Protein AF-A0A1M6LKD7-F1 (afdb_monomer)

Radius of gyration: 21.29 Å; Cα contacts (8 Å, |Δi|>4): 148; chains: 1; bounding box: 43×21×67 Å

Organism: NCBI:txid1123349

pLDDT: mean 83.28, std 12.89, range [41.5, 95.56]

Nearest PDB structures (foldseek):
  7mqa-assembly1_LO  TM=7.620E-01  e=3.079E-02  Homo sapiens
  7mq9-assembly1_LO  TM=7.634E-01  e=3.263E-02  Homo sapiens
  9b9t-assembly1_B  TM=7.307E-01  e=1.830E-02  Homo sapiens
  6lqt-assembly1_B1  TM=5.866E-01  e=9.684E-03  Saccharomyces cerevisiae S288C
  6e29-assembly1_A  TM=5.917E-01  e=3.263E-02  Thermothelomyces thermophilus

Solvent-accessible surface area (backbone atoms only — not comparable to full-atom values): 5426 Å² total; per-residue (Å²): 119,71,72,65,55,56,55,52,54,52,53,52,52,52,49,53,51,50,55,53,49,57,67,71,61,65,77,81,51,72,44,81,43,60,39,61,66,66,4,28,29,42,31,26,35,60,87,78,72,40,79,76,50,74,45,76,56,56,71,31,23,20,90,59,71,50,66,45,97,84,57,44,37,44,37,30,33,26,62,86,78,76,43,81,31,70,46,78,68,74,74,86,129

Mean predicted aligned error: 9.15 Å

InterPro domains:
  IPR011045 Nitrous oxide reductase, N-terminal [SSF50974] (28-85)
  IPR015943 WD40/YVTN repeat-like-containing domain superfamily [G3DSA:2.130.10.10] (28-89)

Foldseek 3Di:
DVVVVVVVVVVVVVVVVVVVVVVVPPDFDWDWFFPFQQQKIFIARPVVRDTPDIDRFDRGFDRDKDADPVRQKIWTAPPPPRDITMDGGPDDD

Structure (mmCIF, N/CA/C/O backbone):
data_AF-A0A1M6LKD7-F1
#
_entry.id   AF-A0A1M6LKD7-F1
#
loop_
_atom_site.group_PDB
_atom_site.id
_atom_site.type_symbol
_atom_site.label_atom_id
_atom_site.label_alt_id
_atom_site.label_comp_id
_atom_site.label_asym_id
_atom_site.label_entity_id
_atom_site.label_seq_id
_atom_site.pdbx_PDB_ins_code
_atom_site.Cartn_x
_atom_site.Cartn_y
_atom_site.Cartn_z
_atom_site.occupancy
_atom_site.B_iso_or_equiv
_atom_site.auth_seq_id
_atom_site.auth_comp_id
_atom_site.auth_asym_id
_atom_site.auth_atom_id
_atom_site.pdbx_PDB_model_num
ATOM 1 N N . MET A 1 1 ? -29.228 -8.101 46.538 1.00 59.78 1 MET A N 1
ATOM 2 C CA . MET A 1 1 ? -27.814 -7.841 46.164 1.00 59.78 1 MET A CA 1
ATOM 3 C C . MET A 1 1 ? -27.423 -8.299 44.750 1.00 59.78 1 MET A C 1
ATOM 5 O O . MET A 1 1 ? -26.722 -7.552 44.086 1.00 59.78 1 MET A O 1
ATOM 9 N N . LYS A 1 2 ? -27.897 -9.450 44.235 1.00 56.00 2 LYS A N 1
ATOM 10 C CA . LYS A 1 2 ? -27.461 -10.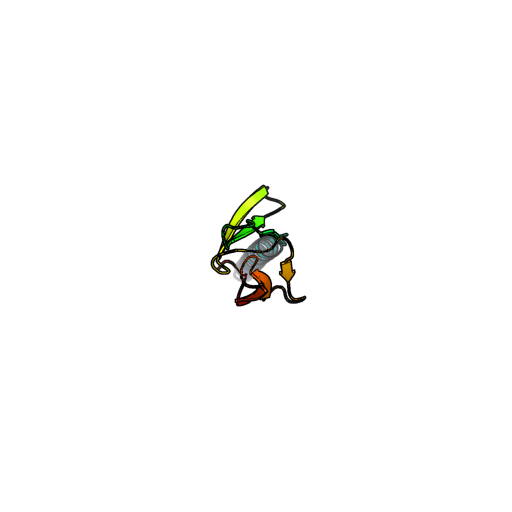020 42.934 1.00 56.00 2 LYS A CA 1
ATOM 11 C C . LYS A 1 2 ? -27.765 -9.175 41.672 1.00 56.00 2 LYS A C 1
ATOM 13 O O . LYS A 1 2 ? -26.960 -9.162 40.751 1.00 56.00 2 LYS A O 1
ATOM 18 N N . ARG A 1 3 ? -28.871 -8.412 41.635 1.00 57.72 3 ARG A N 1
ATOM 19 C CA . ARG A 1 3 ? -29.247 -7.561 40.477 1.00 57.72 3 ARG A CA 1
ATOM 20 C C . ARG A 1 3 ? -28.306 -6.367 40.232 1.00 57.72 3 ARG A C 1
ATOM 22 O O . ARG A 1 3 ? -28.130 -5.974 39.087 1.00 57.72 3 ARG A O 1
ATOM 29 N N . LYS A 1 4 ? -27.678 -5.819 41.284 1.00 57.59 4 LYS A N 1
ATOM 30 C CA . LYS A 1 4 ? -26.726 -4.696 41.156 1.00 57.59 4 LYS A CA 1
ATOM 31 C C . LYS A 1 4 ? -25.402 -5.124 40.503 1.00 57.59 4 LYS A C 1
ATOM 33 O O . LYS A 1 4 ? -24.797 -4.334 39.794 1.00 57.59 4 LYS A O 1
ATOM 38 N N . ILE A 1 5 ? -24.994 -6.380 40.702 1.00 66.62 5 ILE A N 1
ATOM 39 C CA . ILE A 1 5 ? -23.756 -6.945 40.141 1.00 66.62 5 ILE A CA 1
ATOM 40 C C . ILE A 1 5 ? -23.932 -7.252 38.646 1.00 66.62 5 ILE A C 1
ATOM 42 O O . ILE A 1 5 ? -23.057 -6.909 37.859 1.00 66.62 5 ILE A O 1
ATOM 46 N N . LEU A 1 6 ? -25.093 -7.789 38.234 1.00 70.38 6 LEU A N 1
ATOM 47 C CA . LEU A 1 6 ? -25.400 -7.997 36.809 1.00 70.38 6 LEU A CA 1
ATOM 48 C C . LEU A 1 6 ? -25.365 -6.687 36.003 1.00 70.38 6 LEU A C 1
ATOM 50 O O . LEU A 1 6 ? -24.825 -6.667 34.902 1.00 70.38 6 LEU A O 1
ATOM 54 N N . GLY A 1 7 ? -25.915 -5.596 36.548 1.00 74.50 7 GLY A N 1
ATOM 55 C CA . GLY A 1 7 ? -25.917 -4.296 35.869 1.00 74.50 7 GLY A CA 1
ATOM 56 C C . GLY A 1 7 ? -24.510 -3.735 35.640 1.00 74.50 7 GLY A C 1
ATOM 57 O O . GLY A 1 7 ? -24.232 -3.204 34.568 1.00 74.50 7 GLY A O 1
ATOM 58 N N . LEU A 1 8 ? -23.604 -3.908 36.609 1.00 79.31 8 LEU A N 1
ATOM 59 C CA . LEU A 1 8 ? -22.224 -3.433 36.496 1.00 79.31 8 LEU A CA 1
ATOM 60 C C . LEU A 1 8 ? -21.450 -4.204 35.417 1.00 79.31 8 LEU A C 1
ATOM 62 O O . LEU A 1 8 ? -20.802 -3.582 34.582 1.00 79.31 8 LEU A O 1
ATOM 66 N N . SER A 1 9 ? -21.588 -5.535 35.366 1.00 84.00 9 SER A N 1
ATOM 67 C CA . SER A 1 9 ? -20.933 -6.366 34.346 1.00 84.00 9 SER A CA 1
ATOM 68 C C . SER A 1 9 ? -21.378 -6.024 32.920 1.00 84.00 9 SER A C 1
ATOM 70 O O . SER A 1 9 ? -20.548 -5.995 32.015 1.00 84.00 9 SER A O 1
ATOM 72 N N . VAL A 1 10 ? -22.663 -5.714 32.709 1.00 91.56 10 VAL A N 1
ATOM 73 C CA . VAL A 1 10 ? -23.183 -5.308 31.390 1.00 91.56 10 VAL A CA 1
ATOM 74 C C . VAL A 1 10 ? -22.574 -3.979 30.938 1.00 91.56 10 VAL A C 1
ATOM 76 O O . VAL A 1 10 ? -22.148 -3.865 29.790 1.00 91.56 10 VAL A O 1
ATOM 79 N N . ILE A 1 11 ? -22.467 -2.996 31.838 1.00 91.88 11 ILE A N 1
ATOM 80 C CA . ILE A 1 11 ? -21.842 -1.699 31.533 1.00 91.88 11 ILE A CA 1
ATOM 81 C C . ILE A 1 11 ? -20.367 -1.885 31.167 1.00 91.88 11 ILE A C 1
ATOM 83 O O . ILE A 1 11 ? -19.895 -1.289 30.201 1.00 91.88 11 ILE A O 1
ATOM 87 N N . THR A 1 12 ? -19.642 -2.748 31.883 1.00 92.38 12 THR A N 1
ATOM 88 C CA . THR A 1 12 ? -18.233 -3.031 31.578 1.00 92.38 12 THR A CA 1
ATOM 89 C C . THR A 1 12 ? -18.064 -3.694 30.208 1.00 92.38 12 THR A C 1
ATOM 91 O O . THR A 1 12 ? -17.190 -3.294 29.443 1.00 92.38 12 THR A O 1
ATOM 94 N N . ILE A 1 13 ? -18.917 -4.663 29.856 1.00 94.94 13 ILE A N 1
ATOM 95 C CA . ILE A 1 13 ? -18.882 -5.329 28.542 1.00 94.94 13 ILE A CA 1
ATOM 96 C C . ILE A 1 13 ? -19.204 -4.341 27.415 1.00 94.94 13 ILE A C 1
ATOM 98 O O . ILE A 1 13 ? -18.521 -4.335 26.388 1.00 94.94 13 ILE A O 1
ATOM 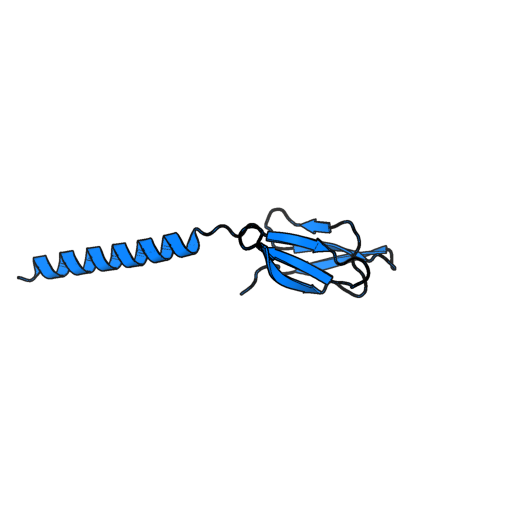102 N N . LEU A 1 14 ? -20.209 -3.482 27.608 1.00 94.50 14 LEU A N 1
ATOM 103 C CA . LEU A 1 14 ? -20.546 -2.430 26.648 1.00 94.50 14 LEU A CA 1
ATOM 104 C C . LEU A 1 14 ? -19.378 -1.459 26.465 1.00 94.50 14 LEU A C 1
ATOM 106 O O . LEU A 1 14 ? -19.029 -1.138 25.334 1.00 94.50 14 LEU A O 1
ATOM 110 N N . PHE A 1 15 ? -18.720 -1.057 27.553 1.00 94.06 15 PHE A N 1
ATOM 111 C CA . PHE A 1 15 ? -17.564 -0.167 27.495 1.00 94.06 15 PHE A CA 1
ATOM 112 C C . PHE A 1 15 ? -16.390 -0.787 26.721 1.00 94.06 15 PHE A C 1
ATOM 114 O O . PHE A 1 15 ? -15.850 -0.153 25.817 1.00 94.06 15 PHE A O 1
ATOM 121 N N . ILE A 1 16 ? -16.040 -2.047 27.004 1.00 93.69 16 ILE A N 1
ATOM 122 C CA . ILE A 1 16 ? -14.995 -2.779 26.266 1.00 93.69 16 ILE A CA 1
ATOM 123 C C . ILE A 1 16 ? -15.356 -2.890 24.780 1.00 93.69 16 ILE A C 1
ATOM 125 O O . ILE A 1 16 ? -14.509 -2.649 23.921 1.00 93.69 16 ILE A O 1
ATOM 129 N N . SER A 1 17 ? -16.617 -3.203 24.474 1.00 92.06 17 SER A N 1
ATOM 130 C CA . SER A 1 17 ? -17.097 -3.322 23.093 1.00 92.06 17 SER A CA 1
ATOM 131 C C . SER A 1 17 ? -16.998 -1.992 22.344 1.00 92.06 17 SER A C 1
ATOM 133 O O . SER A 1 17 ? -16.545 -1.964 21.204 1.00 92.06 17 SER A O 1
ATOM 135 N N . VAL A 1 18 ? -17.348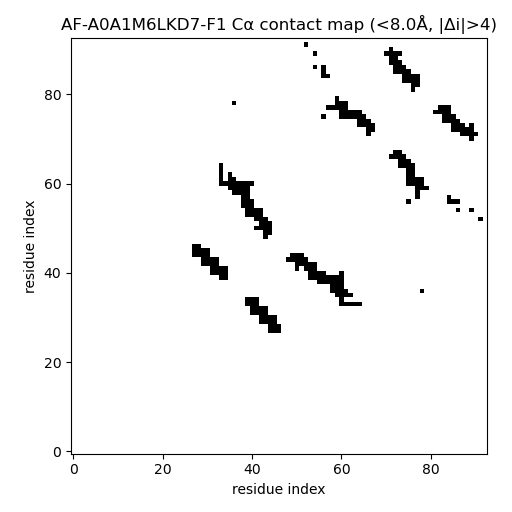 -0.874 22.990 1.00 91.31 18 VAL A N 1
ATOM 136 C CA . VAL A 1 18 ? -17.222 0.471 22.408 1.00 91.31 18 VAL A CA 1
ATOM 137 C C . VAL A 1 18 ? -15.757 0.828 22.159 1.00 91.31 18 VAL A C 1
ATOM 139 O O . VAL A 1 18 ? -15.428 1.279 21.066 1.00 91.31 18 VAL A O 1
ATOM 142 N N . VAL A 1 19 ? -14.855 0.574 23.112 1.00 88.31 19 VAL A N 1
ATOM 143 C CA . VAL A 1 19 ? -13.412 0.821 22.926 1.00 88.31 19 VAL A CA 1
ATOM 144 C C . VAL A 1 19 ? -12.847 -0.022 21.777 1.00 88.31 19 VAL A C 1
ATOM 146 O O . VAL A 1 19 ? -12.060 0.480 20.972 1.00 88.31 19 VAL A O 1
ATOM 149 N N . PHE A 1 20 ? -13.263 -1.285 21.667 1.00 86.81 20 PHE A N 1
ATOM 150 C CA . PHE A 1 20 ? -12.877 -2.165 20.564 1.00 86.81 20 PHE A CA 1
ATOM 151 C C . PHE A 1 20 ? -13.375 -1.644 19.209 1.00 86.81 20 PHE A C 1
ATOM 153 O O . PHE A 1 20 ? -12.600 -1.569 18.255 1.00 86.81 20 PHE A O 1
ATOM 160 N N . LEU A 1 21 ? -14.640 -1.218 19.130 1.00 84.44 21 LEU A N 1
ATOM 161 C CA . LEU A 1 21 ? -15.212 -0.628 17.919 1.00 84.44 21 LEU A CA 1
ATOM 162 C C . LEU A 1 21 ? -14.476 0.651 17.514 1.00 84.44 21 LEU A C 1
ATOM 164 O O . LEU A 1 21 ? -14.097 0.782 16.356 1.00 84.44 21 LEU A O 1
ATOM 168 N N . VAL A 1 22 ? -14.211 1.560 18.456 1.00 77.12 22 VAL A N 1
ATOM 169 C CA . VAL A 1 22 ? -13.496 2.817 18.184 1.00 77.12 22 VAL A CA 1
ATOM 170 C C . VAL A 1 22 ? -12.079 2.552 17.669 1.00 77.12 22 VAL A C 1
ATOM 172 O O . VAL A 1 22 ? -11.663 3.188 16.704 1.00 77.12 22 VAL A O 1
ATOM 175 N N . LYS A 1 23 ? -11.356 1.574 18.235 1.00 70.06 23 LYS A N 1
ATOM 176 C CA . LYS A 1 23 ? -10.038 1.163 17.717 1.00 70.06 23 LYS A CA 1
ATOM 177 C C . LYS A 1 23 ? -10.106 0.645 16.278 1.00 70.06 23 LYS A C 1
ATOM 179 O O . LYS A 1 23 ? -9.247 0.995 15.475 1.00 70.06 23 LYS A O 1
ATOM 184 N N . ASN A 1 24 ? -11.130 -0.140 15.945 1.00 68.62 24 ASN A N 1
ATOM 185 C CA . ASN A 1 24 ? -11.318 -0.690 14.598 1.00 68.62 24 ASN A CA 1
ATOM 186 C C . ASN A 1 24 ? -11.915 0.304 13.591 1.00 68.62 24 ASN A C 1
ATOM 188 O O . ASN A 1 24 ? -11.930 0.024 12.395 1.00 68.62 24 ASN A O 1
ATOM 192 N N . TYR A 1 25 ? -12.395 1.463 14.044 1.00 66.00 25 TYR A N 1
ATOM 193 C CA . TYR A 1 25 ? -12.965 2.497 13.178 1.00 66.00 25 TYR A CA 1
ATOM 194 C C . TYR A 1 25 ? -11.922 3.439 12.561 1.00 66.00 25 TYR A C 1
ATOM 196 O O . TYR A 1 25 ? -12.283 4.299 11.753 1.00 66.00 25 TYR A O 1
ATOM 204 N N . ASN A 1 26 ? -10.637 3.279 12.891 1.00 64.94 26 ASN A N 1
ATOM 205 C CA . ASN A 1 26 ? -9.566 4.025 12.239 1.00 64.94 26 ASN A CA 1
ATOM 206 C C . ASN A 1 26 ? -9.415 3.563 10.788 1.00 64.94 26 ASN A C 1
ATOM 208 O O . ASN A 1 26 ? -8.734 2.586 10.485 1.00 64.94 26 ASN A O 1
ATOM 212 N N . ARG A 1 27 ? -10.054 4.292 9.870 1.00 68.75 27 ARG A N 1
ATOM 213 C CA . ARG A 1 27 ? -9.796 4.152 8.439 1.00 68.75 27 ARG A CA 1
ATOM 214 C C . ARG A 1 27 ? -8.353 4.551 8.155 1.00 68.75 27 ARG A C 1
ATOM 216 O O . ARG A 1 27 ? -8.015 5.730 8.219 1.00 68.75 27 ARG A O 1
ATOM 223 N N . GLN A 1 28 ? -7.527 3.576 7.801 1.00 78.00 28 GLN A N 1
ATOM 224 C CA . GLN A 1 28 ? -6.220 3.839 7.218 1.00 78.00 28 GLN A CA 1
ATOM 225 C C . GLN A 1 28 ? -6.400 4.351 5.790 1.00 78.00 28 GLN A C 1
ATOM 227 O O . GLN A 1 28 ? -6.950 3.662 4.932 1.00 78.00 28 GLN A O 1
ATOM 232 N N . ILE A 1 29 ? -5.953 5.581 5.547 1.00 88.81 29 ILE A N 1
ATOM 233 C CA . ILE A 1 29 ? -5.821 6.127 4.199 1.00 88.81 29 ILE A CA 1
ATOM 234 C C . ILE A 1 29 ? -4.379 5.866 3.790 1.00 88.81 29 ILE A C 1
ATOM 236 O O . ILE A 1 29 ? -3.464 6.524 4.283 1.00 88.81 29 ILE A O 1
ATOM 240 N N . LEU A 1 30 ? -4.188 4.869 2.931 1.00 90.88 30 LEU A N 1
ATOM 241 C CA . LEU A 1 30 ? -2.873 4.481 2.443 1.00 90.88 30 LEU A CA 1
ATOM 242 C C . LEU A 1 30 ? -2.609 5.123 1.082 1.00 90.88 30 LEU A C 1
ATOM 244 O O . LEU A 1 30 ? -3.446 5.048 0.181 1.00 90.88 30 LEU A O 1
ATOM 248 N N . ALA A 1 31 ? -1.435 5.729 0.933 1.00 92.50 31 ALA A N 1
ATOM 249 C CA . ALA A 1 31 ? -0.895 6.137 -0.355 1.00 92.50 31 ALA A CA 1
ATOM 250 C C . ALA A 1 31 ? 0.170 5.132 -0.805 1.00 92.50 31 ALA A C 1
ATOM 252 O O . ALA A 1 31 ? 1.009 4.708 -0.011 1.00 92.50 31 ALA A O 1
ATOM 253 N N . TYR A 1 32 ? 0.139 4.779 -2.088 1.00 93.31 32 TYR A N 1
ATOM 254 C CA . TYR A 1 32 ? 1.110 3.893 -2.723 1.00 93.31 32 TYR A CA 1
ATOM 255 C C . TYR A 1 32 ? 1.986 4.724 -3.653 1.00 93.31 32 TYR A C 1
ATOM 257 O O . TYR A 1 32 ? 1.470 5.358 -4.572 1.00 93.31 32 TYR A O 1
ATOM 265 N N . ILE A 1 33 ? 3.293 4.745 -3.406 1.00 95.00 33 ILE A N 1
ATOM 266 C CA . ILE A 1 33 ? 4.244 5.546 -4.177 1.00 95.00 33 ILE A CA 1
ATOM 267 C C . ILE A 1 33 ? 5.244 4.596 -4.834 1.00 95.00 33 ILE A C 1
ATOM 269 O O . ILE A 1 33 ? 5.972 3.912 -4.115 1.00 95.00 33 ILE A O 1
ATOM 273 N N . PRO A 1 34 ? 5.286 4.508 -6.174 1.00 93.88 34 PRO A N 1
ATOM 274 C CA . PRO A 1 34 ? 6.302 3.714 -6.847 1.00 93.88 34 PRO A CA 1
ATOM 275 C C . PRO A 1 34 ? 7.677 4.360 -6.666 1.00 93.88 34 PRO A C 1
ATOM 277 O O . PRO A 1 34 ? 7.889 5.512 -7.048 1.00 93.88 34 PRO A O 1
ATOM 280 N N . ASN A 1 35 ? 8.623 3.592 -6.130 1.00 93.50 35 ASN A N 1
ATOM 281 C CA . ASN A 1 35 ? 10.034 3.958 -6.111 1.00 93.50 35 ASN A CA 1
ATOM 282 C C . ASN A 1 35 ? 10.614 3.546 -7.465 1.00 93.50 35 ASN A C 1
ATOM 284 O O . ASN A 1 35 ? 11.023 2.404 -7.690 1.00 93.50 35 ASN A O 1
ATOM 288 N N . VAL A 1 36 ? 10.507 4.464 -8.421 1.00 86.50 36 VAL A N 1
ATOM 289 C CA . VAL A 1 36 ? 10.850 4.224 -9.825 1.00 86.50 36 VAL A CA 1
ATOM 290 C C . VAL A 1 36 ? 12.318 3.814 -9.934 1.00 86.50 36 VAL A C 1
ATOM 292 O O . VAL A 1 36 ? 13.169 4.453 -9.326 1.00 86.50 36 VAL A O 1
ATOM 295 N N . LYS A 1 37 ? 12.600 2.777 -10.735 1.00 85.25 37 LYS A N 1
ATOM 296 C CA . LYS A 1 37 ? 13.905 2.080 -10.874 1.00 85.25 37 LYS A CA 1
ATOM 297 C C . LYS A 1 37 ? 14.330 1.168 -9.717 1.00 85.25 37 LYS A C 1
ATOM 299 O O . LYS A 1 37 ? 15.175 0.318 -9.953 1.00 85.25 37 LYS A O 1
ATOM 304 N N . ASP A 1 38 ? 13.716 1.267 -8.539 1.00 89.00 38 ASP A N 1
ATOM 305 C CA . ASP A 1 38 ? 14.125 0.469 -7.367 1.00 89.00 38 ASP A CA 1
ATOM 306 C C . ASP A 1 38 ? 13.316 -0.828 -7.199 1.00 89.00 38 ASP A C 1
ATOM 308 O O . ASP A 1 38 ? 13.550 -1.598 -6.269 1.00 89.00 38 ASP A O 1
ATOM 312 N N . GLY A 1 39 ? 12.305 -1.055 -8.046 1.00 89.75 39 GLY A N 1
ATOM 313 C CA . GLY A 1 39 ? 11.506 -2.286 -8.011 1.00 89.75 39 GLY A CA 1
ATOM 314 C C . GLY A 1 39 ? 10.603 -2.409 -6.781 1.00 89.75 39 GLY A C 1
ATOM 315 O O . GLY A 1 39 ? 10.115 -3.496 -6.456 1.00 89.75 39 GLY A O 1
ATOM 316 N N . THR A 1 40 ? 10.354 -1.294 -6.088 1.00 93.25 40 THR A N 1
ATOM 317 C CA . THR A 1 40 ? 9.543 -1.254 -4.868 1.00 93.25 40 THR A CA 1
ATOM 318 C C . THR A 1 40 ? 8.447 -0.191 -4.921 1.00 93.25 40 THR A C 1
ATOM 320 O O . THR A 1 40 ? 8.467 0.730 -5.738 1.00 93.25 40 THR A O 1
ATOM 323 N N . ILE A 1 41 ? 7.453 -0.334 -4.045 1.00 94.62 41 ILE A N 1
ATOM 324 C CA . ILE A 1 41 ? 6.381 0.637 -3.820 1.00 94.62 41 ILE A CA 1
AT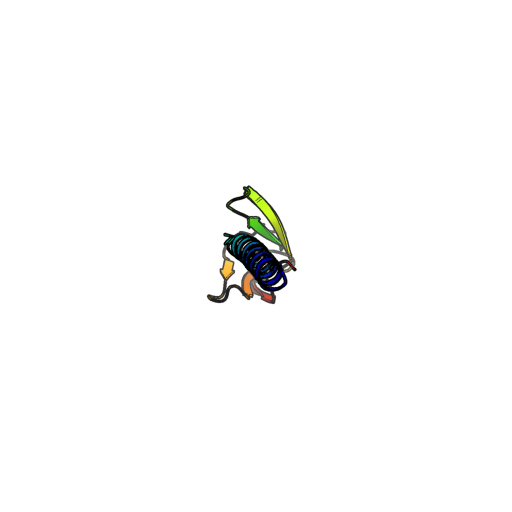OM 325 C C . ILE A 1 41 ? 6.307 0.911 -2.319 1.00 94.62 41 ILE A C 1
ATOM 327 O O . ILE A 1 41 ? 6.054 -0.009 -1.539 1.00 94.62 41 ILE A O 1
ATOM 331 N N . SER A 1 42 ? 6.495 2.163 -1.913 1.00 95.00 42 SER A N 1
ATOM 332 C CA . SER A 1 42 ? 6.302 2.584 -0.525 1.00 95.00 42 SER A CA 1
ATOM 333 C C . SER A 1 42 ? 4.815 2.706 -0.203 1.00 95.00 42 SER A C 1
ATOM 335 O O . SER A 1 42 ? 4.040 3.256 -0.991 1.00 95.00 42 SER A O 1
ATOM 337 N N . VAL A 1 43 ? 4.424 2.219 0.974 1.00 94.25 43 VAL A N 1
ATOM 338 C CA . VAL A 1 43 ? 3.072 2.356 1.519 1.00 94.25 43 VAL A CA 1
ATOM 339 C C . VAL A 1 43 ? 3.116 3.367 2.656 1.00 94.25 43 VAL A C 1
ATOM 341 O O . VAL A 1 43 ? 3.770 3.142 3.674 1.00 94.25 43 VAL A O 1
ATOM 344 N N . ILE A 1 44 ? 2.432 4.492 2.477 1.00 94.62 44 ILE A N 1
ATOM 345 C CA . ILE A 1 44 ? 2.417 5.606 3.429 1.00 94.62 44 ILE A CA 1
ATOM 346 C C . ILE A 1 44 ? 1.051 5.680 4.099 1.00 94.62 44 ILE A C 1
ATOM 348 O O . ILE A 1 44 ? 0.034 5.774 3.412 1.00 94.62 44 ILE A O 1
ATOM 352 N N . ASP A 1 45 ? 1.024 5.700 5.430 1.00 92.50 45 ASP A N 1
ATOM 353 C CA . ASP A 1 45 ? -0.160 6.111 6.183 1.00 92.50 45 ASP A CA 1
ATOM 354 C C . ASP A 1 45 ? -0.253 7.637 6.119 1.00 92.50 45 ASP A C 1
ATOM 356 O O . ASP A 1 45 ? 0.556 8.361 6.704 1.00 92.50 45 ASP A O 1
ATOM 360 N N . VAL A 1 46 ? -1.227 8.137 5.359 1.00 93.88 46 VAL A N 1
ATOM 361 C CA . VAL A 1 46 ? -1.354 9.566 5.044 1.00 93.88 46 VAL A CA 1
ATOM 362 C C . VAL A 1 46 ? -1.656 10.396 6.292 1.00 93.88 46 VAL A C 1
ATOM 364 O O . VAL A 1 46 ? -1.219 11.544 6.387 1.00 93.88 46 VAL A O 1
ATOM 367 N N . LEU A 1 47 ? -2.380 9.830 7.261 1.00 90.94 47 LEU A N 1
ATOM 368 C CA . LEU A 1 47 ? -2.750 10.544 8.482 1.00 90.94 47 LEU A CA 1
ATOM 369 C C . LEU A 1 47 ? -1.549 10.692 9.411 1.00 90.94 47 LEU A C 1
ATOM 371 O O . LEU A 1 47 ? -1.338 11.759 9.987 1.00 90.94 47 LEU A O 1
ATOM 375 N N . LYS A 1 48 ? -0.745 9.634 9.522 1.00 90.25 48 LYS A N 1
ATOM 376 C CA . LYS A 1 48 ? 0.470 9.632 10.340 1.00 90.25 48 LYS A CA 1
ATOM 377 C C . LYS A 1 48 ? 1.677 10.252 9.642 1.00 90.25 48 LYS A C 1
ATOM 379 O O . LYS A 1 48 ? 2.628 10.634 10.314 1.00 90.25 48 LYS A O 1
ATOM 384 N N . LYS A 1 49 ? 1.619 10.387 8.312 1.00 93.38 49 LYS A N 1
ATOM 385 C CA . LYS A 1 49 ? 2.713 10.859 7.449 1.00 93.38 49 LYS A CA 1
ATOM 386 C C . LYS A 1 49 ? 3.969 9.999 7.589 1.00 93.38 49 LYS A C 1
ATOM 388 O O . LYS A 1 49 ? 5.086 10.508 7.550 1.00 93.38 49 LYS A O 1
ATOM 393 N N . GLU A 1 50 ? 3.775 8.697 7.750 1.00 94.50 50 GLU A N 1
ATOM 394 C CA . GLU A 1 50 ? 4.856 7.736 7.945 1.00 94.50 50 GLU A CA 1
ATOM 395 C C . GLU A 1 50 ? 4.744 6.591 6.941 1.00 94.50 50 GLU A C 1
ATOM 397 O O . GLU A 1 50 ? 3.645 6.201 6.537 1.00 94.50 50 GLU A O 1
ATOM 402 N N . GLN A 1 51 ? 5.890 6.044 6.540 1.00 95.56 51 GLN A N 1
ATOM 403 C CA . GLN A 1 51 ? 5.914 4.804 5.783 1.00 95.56 51 GLN A CA 1
ATOM 404 C C . GLN A 1 51 ? 5.613 3.638 6.718 1.00 95.56 51 GLN A C 1
ATOM 406 O O . GLN A 1 51 ? 6.316 3.434 7.704 1.00 95.56 51 GLN A O 1
ATOM 411 N N . VAL A 1 52 ? 4.578 2.876 6.385 1.00 94.06 52 VAL A N 1
ATOM 412 C CA . VAL A 1 52 ? 4.108 1.737 7.179 1.00 94.06 52 VAL A CA 1
ATOM 413 C C . VAL A 1 52 ? 4.464 0.393 6.552 1.00 94.06 52 VAL A C 1
ATOM 415 O O . VAL A 1 52 ? 4.449 -0.609 7.258 1.00 94.06 52 VAL A O 1
ATOM 418 N N . ASP A 1 53 ? 4.797 0.362 5.256 1.00 93.06 53 ASP A N 1
ATOM 419 C CA . ASP A 1 53 ? 5.225 -0.854 4.555 1.00 93.06 53 ASP A CA 1
ATOM 420 C C . ASP A 1 53 ? 6.011 -0.536 3.261 1.00 93.06 53 ASP A C 1
ATOM 422 O O . ASP A 1 53 ? 5.989 0.596 2.762 1.00 93.06 53 ASP A O 1
ATOM 426 N N . ILE A 1 54 ? 6.698 -1.541 2.708 1.00 93.69 54 ILE A N 1
ATOM 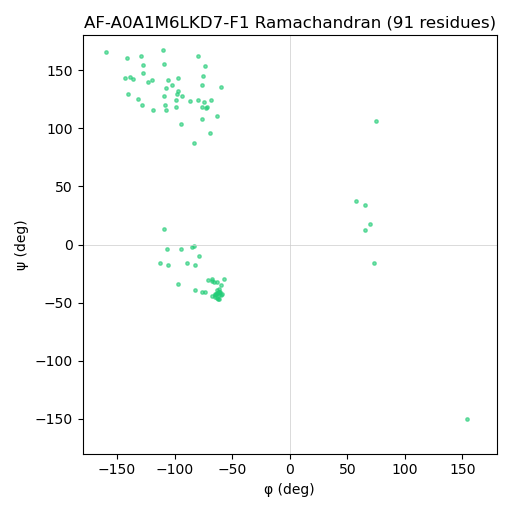427 C CA . ILE A 1 54 ? 7.333 -1.526 1.382 1.00 93.69 54 ILE A CA 1
ATOM 428 C C . ILE A 1 54 ? 6.958 -2.804 0.636 1.00 93.69 54 ILE A C 1
ATOM 430 O O . ILE A 1 54 ? 7.249 -3.919 1.067 1.00 93.69 54 ILE A O 1
ATOM 434 N N . ILE A 1 55 ? 6.409 -2.647 -0.564 1.00 91.50 55 ILE A N 1
ATOM 435 C CA . ILE A 1 55 ? 6.065 -3.763 -1.438 1.00 91.50 55 ILE A CA 1
ATOM 436 C C . ILE A 1 55 ? 7.166 -3.942 -2.477 1.00 91.50 55 ILE A C 1
ATOM 438 O O . ILE A 1 55 ? 7.371 -3.072 -3.320 1.00 91.50 55 ILE A O 1
ATOM 442 N N . ASN A 1 56 ? 7.823 -5.099 -2.478 1.00 91.06 56 ASN A N 1
ATOM 443 C CA . ASN A 1 56 ? 8.694 -5.495 -3.580 1.00 91.06 56 ASN A CA 1
ATOM 444 C C . ASN A 1 56 ? 7.851 -6.052 -4.743 1.00 91.06 56 ASN A C 1
ATOM 446 O O . ASN A 1 56 ? 7.041 -6.970 -4.554 1.00 91.06 56 ASN A O 1
ATOM 450 N N . VAL A 1 57 ? 8.020 -5.470 -5.931 1.00 88.31 57 VAL A N 1
ATOM 451 C CA . VAL A 1 57 ? 7.291 -5.838 -7.152 1.00 88.31 57 VAL A CA 1
ATOM 452 C C . VAL A 1 57 ? 8.182 -6.474 -8.219 1.00 88.31 57 VAL A C 1
ATOM 454 O O . VAL A 1 57 ? 7.639 -7.123 -9.109 1.00 88.31 57 VAL A O 1
ATOM 457 N N . GLY A 1 58 ? 9.507 -6.349 -8.121 1.00 86.56 58 GLY A N 1
ATOM 458 C CA . GLY A 1 58 ? 10.462 -6.864 -9.100 1.00 86.56 58 GLY A CA 1
ATOM 459 C C . GLY A 1 58 ? 11.766 -6.069 -9.089 1.00 86.56 58 GLY A C 1
A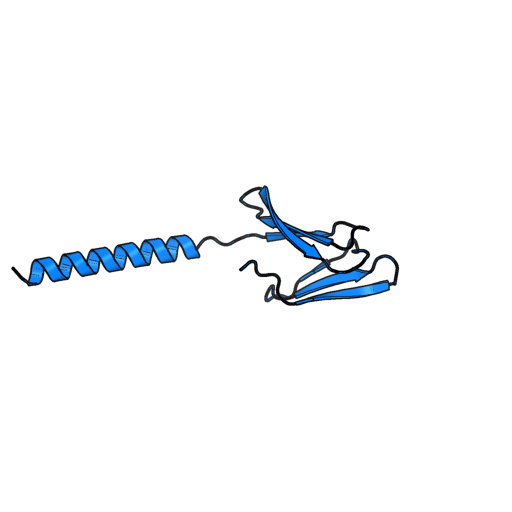TOM 460 O O . GLY A 1 58 ? 12.153 -5.536 -8.055 1.00 86.56 58 GLY A O 1
ATOM 461 N N . GLU A 1 59 ? 12.429 -5.992 -10.242 1.00 85.62 59 GLU A N 1
ATOM 462 C CA . GLU A 1 59 ? 13.697 -5.263 -10.401 1.00 85.62 59 GLU A CA 1
ATOM 463 C C . GLU A 1 59 ? 13.484 -3.761 -10.609 1.00 85.62 59 GLU A C 1
ATOM 465 O O . GLU A 1 59 ? 14.193 -2.957 -10.014 1.00 85.62 59 GLU A O 1
ATOM 470 N N . SER A 1 60 ? 12.463 -3.365 -11.376 1.00 87.44 60 SER A N 1
ATOM 471 C CA . SER A 1 60 ? 12.099 -1.960 -11.549 1.00 87.44 60 SER A CA 1
ATOM 472 C C . SER A 1 60 ? 10.589 -1.749 -11.535 1.00 87.44 60 SER A C 1
ATOM 474 O O . SER A 1 60 ? 9.799 -2.577 -11.990 1.00 87.44 60 SER A O 1
ATOM 476 N N . ALA A 1 61 ? 10.180 -0.621 -10.956 1.00 87.44 61 ALA A N 1
ATOM 477 C CA . ALA A 1 61 ? 8.797 -0.170 -10.942 1.00 87.44 61 ALA A CA 1
ATOM 478 C C . ALA A 1 61 ? 8.625 0.992 -11.927 1.00 87.44 61 ALA A C 1
ATOM 480 O O . ALA A 1 61 ? 9.490 1.867 -12.031 1.00 87.44 61 ALA A O 1
ATOM 481 N N . SER A 1 62 ? 7.490 1.015 -12.621 1.00 89.94 62 SER A N 1
ATOM 482 C CA . SER A 1 62 ? 7.073 2.125 -13.475 1.00 89.94 62 SER A CA 1
ATOM 483 C C . SER A 1 62 ? 6.471 3.275 -12.661 1.00 89.94 62 SER A C 1
ATOM 485 O O . SER A 1 62 ? 6.012 3.095 -11.533 1.00 89.94 62 SER A O 1
ATOM 487 N N . HIS A 1 63 ? 6.406 4.459 -13.276 1.00 89.69 63 HIS A N 1
ATOM 488 C CA . HIS A 1 63 ? 5.663 5.610 -12.758 1.00 89.69 63 HIS A CA 1
ATOM 489 C C . HIS A 1 63 ? 4.167 5.313 -12.582 1.00 89.69 63 HIS A C 1
ATOM 491 O O . HIS A 1 63 ? 3.529 5.842 -11.674 1.00 89.69 63 HIS A O 1
ATOM 497 N N . GLY A 1 64 ? 3.598 4.501 -13.477 1.00 89.06 64 GLY A N 1
ATOM 498 C CA . GLY A 1 64 ? 2.180 4.164 -13.464 1.00 89.06 64 GLY A CA 1
ATOM 499 C C . GLY A 1 64 ? 1.892 2.975 -12.556 1.00 89.06 64 GLY A C 1
ATOM 500 O O . GLY A 1 64 ? 2.419 1.886 -12.779 1.00 89.06 64 GLY A O 1
ATOM 501 N N . ILE A 1 65 ? 0.999 3.169 -11.585 1.00 92.25 65 ILE A N 1
ATOM 502 C CA . ILE A 1 65 ? 0.456 2.097 -10.746 1.00 92.25 65 ILE A CA 1
ATOM 503 C C . ILE A 1 65 ? -1.073 2.122 -10.746 1.00 92.25 65 ILE A C 1
ATOM 505 O O . ILE A 1 65 ? -1.690 3.168 -10.937 1.00 92.25 65 ILE A O 1
ATOM 509 N N . ALA A 1 66 ? -1.690 0.970 -10.497 1.00 91.38 66 ALA A N 1
ATOM 510 C CA . ALA A 1 66 ? -3.132 0.854 -10.315 1.00 91.38 66 ALA A CA 1
ATOM 511 C C . ALA A 1 66 ? -3.468 -0.191 -9.250 1.00 91.38 66 ALA A C 1
ATOM 513 O O . ALA A 1 66 ? -2.824 -1.238 -9.158 1.00 91.38 66 ALA A O 1
ATOM 514 N N . THR A 1 67 ? -4.509 0.068 -8.465 1.00 89.81 67 THR A N 1
ATOM 515 C CA . THR A 1 67 ? -5.040 -0.871 -7.472 1.00 89.81 67 THR A CA 1
ATOM 516 C C . THR A 1 67 ? -6.390 -1.422 -7.916 1.00 89.81 67 THR A C 1
ATOM 518 O O . THR A 1 67 ? -7.112 -0.814 -8.707 1.00 89.81 67 THR A O 1
ATOM 521 N N . THR A 1 68 ? -6.749 -2.609 -7.429 1.00 89.69 68 THR A N 1
ATOM 522 C CA . THR A 1 68 ? -8.123 -3.105 -7.573 1.00 89.69 68 THR A CA 1
ATOM 523 C C . THR A 1 68 ? -9.070 -2.365 -6.637 1.00 89.69 68 THR A C 1
ATOM 525 O O . THR A 1 68 ? -8.665 -1.918 -5.569 1.00 89.69 68 THR A O 1
ATOM 528 N N . ILE A 1 69 ? -10.354 -2.295 -7.005 1.00 86.06 69 ILE A N 1
ATOM 529 C CA . ILE A 1 69 ? -11.395 -1.634 -6.197 1.00 86.06 69 ILE A CA 1
ATOM 530 C C . ILE A 1 69 ? -11.500 -2.210 -4.774 1.00 86.06 69 ILE A C 1
ATOM 532 O O . ILE A 1 69 ? -11.835 -1.500 -3.834 1.00 86.06 69 ILE A O 1
ATOM 536 N N . ASP A 1 70 ? -11.182 -3.498 -4.614 1.00 85.06 70 ASP A N 1
ATOM 537 C CA . ASP A 1 70 ? -11.168 -4.196 -3.327 1.00 85.06 70 ASP A CA 1
ATOM 538 C C . ASP A 1 70 ? -9.863 -3.998 -2.532 1.00 85.06 70 ASP A C 1
ATOM 540 O O . ASP A 1 70 ? -9.721 -4.560 -1.448 1.00 85.06 70 ASP A O 1
ATOM 544 N N . GLY A 1 71 ? -8.891 -3.257 -3.077 1.00 81.19 71 GLY A N 1
ATOM 545 C CA . GLY A 1 71 ? -7.596 -2.984 -2.453 1.00 81.19 71 GLY A CA 1
ATOM 546 C C . GLY A 1 71 ? -6.702 -4.213 -2.261 1.00 81.19 71 GLY A C 1
ATOM 547 O O . GLY A 1 71 ? -5.722 -4.141 -1.533 1.00 81.19 71 GLY A O 1
ATOM 548 N N . LYS A 1 72 ? -7.011 -5.370 -2.867 1.00 83.44 72 LYS A N 1
ATOM 549 C CA . LYS A 1 72 ? -6.254 -6.618 -2.624 1.00 83.44 72 LYS A CA 1
ATOM 550 C C . LYS A 1 72 ? -5.065 -6.823 -3.554 1.00 83.44 72 LYS A C 1
ATOM 552 O O . LYS A 1 72 ? -4.238 -7.708 -3.303 1.00 83.44 72 LYS A O 1
ATOM 557 N N . LYS A 1 73 ? -5.006 -6.082 -4.660 1.00 86.75 73 LYS A N 1
ATOM 558 C CA . LYS A 1 73 ? -3.950 -6.194 -5.668 1.00 86.75 73 LYS A CA 1
ATOM 559 C C . LYS A 1 73 ? -3.483 -4.812 -6.099 1.00 86.75 73 LYS A C 1
ATOM 561 O O . LYS A 1 73 ? -4.298 -3.911 -6.289 1.00 86.75 73 LYS A O 1
ATOM 566 N N . ILE A 1 74 ? -2.179 -4.709 -6.318 1.00 90.06 74 ILE A N 1
ATOM 567 C CA . ILE A 1 74 ? -1.533 -3.578 -6.977 1.00 90.06 74 ILE A CA 1
ATOM 568 C C . ILE A 1 74 ? -0.822 -4.081 -8.228 1.00 90.06 74 ILE A C 1
ATOM 570 O O . ILE A 1 74 ? -0.261 -5.184 -8.237 1.00 90.06 74 ILE A O 1
ATOM 574 N N . TYR A 1 75 ? -0.891 -3.274 -9.277 1.00 90.38 75 TYR A N 1
ATOM 575 C CA . TYR A 1 75 ? -0.256 -3.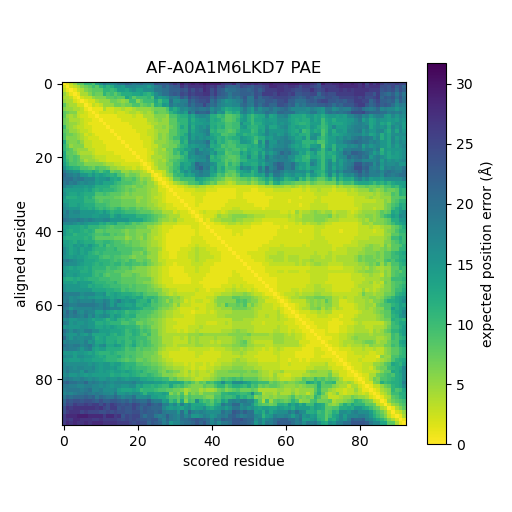501 -10.561 1.00 90.38 75 TYR A CA 1
ATOM 576 C C . TYR A 1 75 ? 0.653 -2.325 -10.880 1.00 90.38 75 TYR A C 1
ATOM 578 O O . TYR A 1 75 ? 0.283 -1.173 -10.655 1.00 90.38 75 TYR A O 1
ATOM 586 N N . THR A 1 76 ? 1.820 -2.628 -11.431 1.00 92.12 76 THR A N 1
ATOM 587 C CA . THR A 1 76 ? 2.734 -1.642 -12.008 1.00 92.12 76 THR A CA 1
ATOM 588 C C . THR A 1 76 ? 3.372 -2.222 -13.260 1.00 92.12 76 THR A C 1
ATOM 590 O O . THR A 1 76 ? 3.360 -3.440 -13.463 1.00 92.12 76 THR A O 1
ATOM 593 N N . GLY A 1 77 ? 3.900 -1.356 -14.115 1.00 89.69 77 GLY A N 1
ATOM 594 C CA . GLY A 1 77 ? 4.785 -1.786 -15.188 1.00 89.69 77 GLY A CA 1
ATOM 595 C C . GLY A 1 77 ? 6.174 -2.122 -14.648 1.00 89.69 77 GLY A C 1
ATOM 596 O O . GLY A 1 77 ? 6.666 -1.457 -13.740 1.00 89.69 77 GLY A O 1
ATOM 597 N N . ASP A 1 78 ? 6.807 -3.123 -15.238 1.00 87.81 78 ASP A N 1
ATOM 598 C CA . ASP A 1 78 ? 8.260 -3.252 -15.269 1.00 87.81 78 ASP A CA 1
ATOM 599 C C . ASP A 1 78 ? 8.779 -2.196 -16.253 1.00 87.81 78 ASP A C 1
ATOM 601 O O . ASP A 1 78 ? 8.397 -2.204 -17.431 1.00 87.81 78 ASP A O 1
ATOM 605 N N . LEU A 1 79 ? 9.569 -1.249 -15.744 1.00 85.31 79 LEU A N 1
ATOM 606 C CA . LEU A 1 79 ? 10.018 -0.090 -16.514 1.00 85.31 79 LEU A CA 1
ATOM 607 C C . LEU A 1 79 ? 10.977 -0.493 -17.638 1.00 85.31 79 LEU A C 1
ATOM 609 O O . LEU A 1 79 ? 10.970 0.143 -18.691 1.00 85.31 79 LEU A O 1
ATOM 613 N N . ASP A 1 80 ? 11.759 -1.550 -17.427 1.00 87.19 80 ASP A N 1
ATOM 614 C CA . ASP A 1 80 ? 12.862 -1.920 -18.311 1.00 87.19 80 ASP A CA 1
ATOM 615 C C . ASP A 1 80 ? 12.449 -3.002 -19.313 1.00 87.19 80 ASP A C 1
ATOM 617 O O . ASP A 1 80 ? 12.879 -2.986 -20.465 1.00 87.19 80 ASP A O 1
ATOM 621 N N . ASN A 1 81 ? 11.568 -3.924 -18.907 1.00 84.56 81 ASN A N 1
ATOM 622 C CA . ASN A 1 81 ? 11.193 -5.083 -19.722 1.00 84.56 81 ASN A CA 1
ATOM 623 C C . ASN A 1 81 ? 9.789 -4.993 -20.342 1.00 84.56 81 ASN A C 1
ATOM 625 O O . ASN A 1 81 ? 9.384 -5.909 -21.064 1.00 84.56 81 ASN A O 1
ATOM 629 N N . GLY A 1 82 ? 9.015 -3.943 -20.045 1.00 77.31 82 GLY A N 1
ATOM 630 C CA . GLY A 1 82 ? 7.684 -3.732 -20.629 1.00 77.31 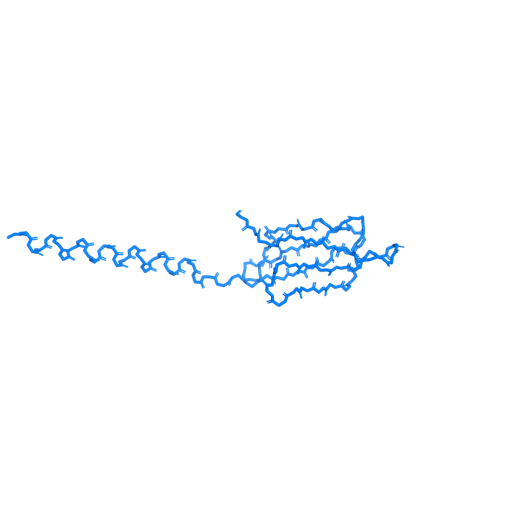82 GLY A CA 1
ATOM 631 C C . GLY A 1 82 ? 6.646 -4.789 -20.224 1.00 77.31 82 GLY A C 1
ATOM 632 O O . GLY A 1 82 ? 5.786 -5.164 -21.022 1.00 77.31 82 GLY A O 1
ATOM 633 N N . ARG A 1 83 ? 6.729 -5.308 -18.993 1.00 81.31 83 ARG A N 1
ATOM 634 C CA . ARG A 1 83 ? 5.822 -6.336 -18.440 1.00 81.31 83 ARG A CA 1
ATOM 635 C C . ARG A 1 83 ? 4.926 -5.759 -17.346 1.00 81.31 83 ARG A C 1
ATOM 637 O O . ARG A 1 83 ? 5.177 -4.672 -16.848 1.00 81.31 83 ARG A O 1
ATOM 644 N N . VAL A 1 84 ? 3.889 -6.494 -16.940 1.00 79.00 84 VAL A N 1
ATOM 645 C CA . VAL A 1 84 ? 3.062 -6.130 -15.775 1.00 79.00 84 VAL A CA 1
ATOM 646 C C . VAL A 1 84 ? 3.508 -6.928 -14.555 1.00 79.00 84 VAL A C 1
ATOM 648 O O . VAL A 1 84 ? 3.487 -8.159 -14.567 1.00 79.00 84 VAL 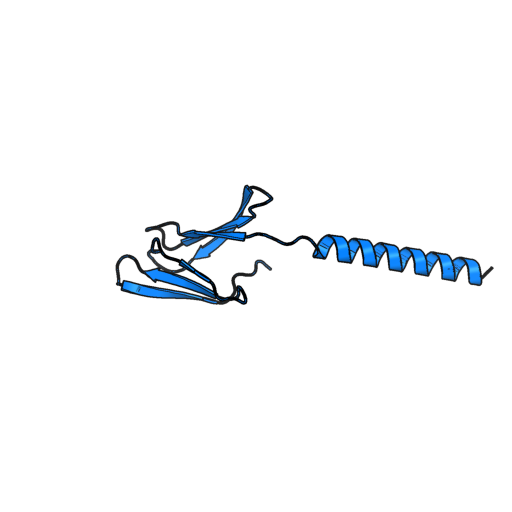A O 1
ATOM 651 N N . LEU A 1 85 ? 3.846 -6.218 -13.484 1.00 77.62 85 LEU A N 1
ATOM 652 C CA . LEU A 1 85 ? 4.165 -6.772 -12.176 1.00 77.62 85 LEU A CA 1
ATOM 653 C C . LEU A 1 85 ? 2.929 -6.706 -11.277 1.00 77.62 85 LEU A C 1
ATOM 655 O O . LEU A 1 85 ? 2.129 -5.770 -11.343 1.00 77.62 85 LEU A O 1
ATOM 659 N N . LYS A 1 86 ? 2.751 -7.729 -10.439 1.00 76.69 86 LYS A N 1
ATOM 660 C CA . LYS A 1 86 ? 1.574 -7.878 -9.580 1.00 76.69 86 LYS A CA 1
ATOM 661 C C . LYS A 1 86 ? 1.972 -8.401 -8.214 1.00 76.69 86 LYS A C 1
ATOM 663 O O . LYS A 1 86 ? 2.544 -9.485 -8.112 1.00 76.69 86 LYS A O 1
ATOM 668 N N . ARG A 1 87 ? 1.516 -7.725 -7.159 1.00 74.94 87 ARG A N 1
ATOM 669 C CA . ARG A 1 87 ? 1.532 -8.285 -5.802 1.00 74.94 87 ARG A CA 1
ATOM 670 C C . ARG A 1 87 ? 0.120 -8.652 -5.350 1.00 74.94 87 ARG A C 1
ATOM 672 O O . ARG A 1 87 ? -0.839 -7.911 -5.567 1.00 74.94 87 ARG A O 1
ATOM 679 N N . LYS A 1 88 ? -0.009 -9.840 -4.755 1.00 57.19 88 LYS A N 1
ATOM 680 C CA . LYS A 1 88 ? -1.229 -10.334 -4.103 1.00 57.19 88 LYS A CA 1
ATOM 681 C C . LYS A 1 88 ? -1.074 -10.088 -2.599 1.00 57.19 88 LYS A C 1
ATOM 683 O O . LYS A 1 88 ? -0.065 -10.516 -2.051 1.00 57.19 88 LYS A O 1
ATOM 688 N N . ASN A 1 89 ? -2.085 -9.473 -1.983 1.00 54.38 89 ASN A N 1
ATOM 689 C CA . ASN A 1 89 ? -2.170 -9.076 -0.570 1.00 54.38 89 ASN A CA 1
ATOM 690 C C . ASN A 1 89 ? -1.325 -7.843 -0.228 1.00 54.38 89 ASN A C 1
ATOM 692 O O . ASN A 1 89 ? -0.107 -7.916 -0.139 1.00 54.38 89 ASN A O 1
ATOM 696 N N . ILE A 1 90 ? -2.021 -6.723 -0.031 1.00 54.38 90 ILE A N 1
ATOM 697 C CA . ILE A 1 90 ? -1.465 -5.411 0.330 1.00 54.38 90 ILE A CA 1
ATOM 698 C C . ILE A 1 90 ? -1.807 -5.026 1.781 1.00 54.38 90 ILE A C 1
ATOM 700 O O . ILE A 1 90 ? -1.713 -3.863 2.161 1.00 54.38 90 ILE A O 1
ATOM 704 N N . TRP A 1 91 ? -2.284 -5.993 2.569 1.00 47.22 91 TRP A N 1
ATOM 705 C CA . TRP A 1 91 ? -2.672 -5.782 3.958 1.00 47.22 91 TRP A CA 1
ATOM 706 C C . TRP A 1 91 ? -1.492 -6.114 4.862 1.00 47.22 91 TRP A C 1
ATOM 708 O O . TRP A 1 91 ? -0.929 -7.205 4.764 1.00 47.22 91 TRP A O 1
ATOM 718 N N . ILE A 1 92 ? -1.163 -5.170 5.734 1.00 46.56 92 ILE A N 1
ATOM 719 C CA . ILE A 1 92 ? -0.191 -5.315 6.812 1.00 46.56 92 ILE A CA 1
ATOM 720 C C . ILE A 1 92 ? -0.894 -6.132 7.908 1.00 46.56 92 ILE A C 1
ATOM 722 O O . ILE A 1 92 ? -1.960 -5.724 8.375 1.00 46.56 92 ILE A O 1
ATOM 726 N N . SER A 1 93 ? -0.374 -7.318 8.237 1.00 41.50 93 SER A N 1
ATOM 727 C CA . SER A 1 93 ? -0.847 -8.135 9.369 1.00 41.50 93 SER A CA 1
ATOM 728 C C . SER A 1 93 ? -0.291 -7.629 10.688 1.00 41.50 93 SER A C 1
ATOM 730 O O . SER A 1 93 ? 0.935 -7.372 10.696 1.00 41.50 93 SER A O 1
#

Secondary structure (DSSP, 8-state):
-HHHHHHHHHHHHHHHHHHHHHHHT----EEEEEETTTTEEEEEETTTTEEEEEEE-SS---S-EEE-TTSSEEEEE-TTT--EEEEE-----

Sequence (93 aa):
MKRKILGLSVITILFISVVFLVKNYNRQILAYIPNVKDGTISVIDVLKKEQVDIINVGESASHGIATTIDGKKIYTGDLDNGRVLKRKNIWIS